Protein AF-A0A4Y7LFZ0-F1 (afdb_monomer_lite)

Secondary structure (DSSP, 8-state):
-----SSTTTT---SS-S---EEE-TTT--EEETTTSEEEEEEEESS-TTHHHHHHHH-S--SS-SSS-SSS-TTEEEEEEEE-TTT--

Radius of gyration: 21.1 Å; chains: 1; bounding box: 41×34×64 Å

Sequence (89 aa):
MIDTFKRRNGGRNKHGRGHVNFICCSNCGKCCPKDKAIKRFLVRNIVEQAAVRDVQEACVMMDTLCLNCTPRCFTVCPVLFILCVSCGL

pLDDT: mean 73.7, std 15.36, range [36.56, 89.44]

Foldseek 3Di:
DPPPQPDPCSQFPDDPDDDADWDAAPPPRDTDGPRNWDKDFDWAFLDDPVCPVVVVVPDPDDDDQVPDDDPDDNGTDRDTGTHHPVRVD

Organism: Papaver somniferum (NCBI:txid3469)

InterPro domains:
  IPR000892 Small ribosomal subunit protein eS26 [PF01283] (4-74)
  IPR000892 Small ribosomal subunit protein eS26 [PTHR12538] (4-62)
  IPR038551 Ribosomal protein eS26 superfamily [G3DSA:3.30.1740.20] (3-89)

Structure (mmCIF, N/CA/C/O backbone):
data_AF-A0A4Y7LFZ0-F1
#
_entry.id   AF-A0A4Y7LFZ0-F1
#
loop_
_atom_site.group_PDB
_atom_site.id
_atom_site.type_symbol
_atom_site.label_atom_id
_atom_site.label_alt_id
_atom_site.label_comp_id
_atom_site.label_asym_id
_atom_site.label_entity_id
_atom_site.label_seq_id
_atom_site.pdbx_PDB_ins_code
_atom_site.Cartn_x
_atom_site.Cartn_y
_atom_site.Cartn_z
_atom_site.occupancy
_atom_site.B_iso_or_equiv
_atom_site.auth_seq_id
_atom_site.auth_comp_id
_atom_site.auth_asym_id
_atom_site.auth_atom_id
_atom_site.pdbx_PDB_model_num
ATOM 1 N N . MET A 1 1 ? -9.497 -11.591 34.926 1.00 45.03 1 MET A N 1
ATOM 2 C CA . MET A 1 1 ? -9.196 -11.969 33.530 1.00 45.03 1 MET A CA 1
ATOM 3 C C . MET A 1 1 ? -8.538 -10.765 32.876 1.00 45.03 1 MET A C 1
ATOM 5 O O . MET A 1 1 ? -9.221 -9.788 32.608 1.00 45.03 1 MET A O 1
ATOM 9 N N . ILE A 1 2 ? -7.206 -10.753 32.783 1.00 63.03 2 ILE A N 1
ATOM 10 C CA . ILE A 1 2 ? -6.473 -9.640 32.166 1.00 63.03 2 ILE A CA 1
ATOM 11 C C . ILE A 1 2 ? -6.562 -9.864 30.658 1.00 63.03 2 ILE A C 1
ATOM 13 O O . ILE A 1 2 ? -5.925 -10.777 30.141 1.00 63.03 2 ILE A O 1
ATOM 17 N N . ASP A 1 3 ? -7.395 -9.089 29.970 1.00 64.31 3 ASP A N 1
ATOM 18 C CA . ASP A 1 3 ? -7.432 -9.102 28.509 1.00 64.31 3 ASP A CA 1
ATOM 19 C C . ASP A 1 3 ? -6.089 -8.558 28.000 1.00 64.31 3 ASP A C 1
ATOM 21 O O . ASP A 1 3 ? -5.725 -7.402 28.249 1.00 64.31 3 ASP A O 1
ATOM 25 N N . THR A 1 4 ? -5.275 -9.420 27.390 1.00 78.88 4 THR A N 1
ATOM 26 C CA . THR A 1 4 ? -3.922 -9.057 26.966 1.00 78.88 4 THR A CA 1
ATOM 27 C C . THR A 1 4 ? -3.988 -8.223 25.689 1.00 78.88 4 THR A C 1
ATOM 29 O O . THR A 1 4 ? -3.822 -8.724 24.574 1.00 78.88 4 THR A O 1
ATOM 32 N N . PHE A 1 5 ? -4.209 -6.919 25.838 1.00 78.88 5 PHE A N 1
ATOM 33 C CA . PHE A 1 5 ? -4.129 -5.977 24.729 1.00 78.88 5 PHE A CA 1
ATOM 34 C C . PHE A 1 5 ? -2.685 -5.848 24.229 1.00 78.88 5 PHE A C 1
ATOM 36 O O . PHE A 1 5 ? -1.855 -5.181 24.843 1.00 78.88 5 PHE A O 1
ATOM 43 N N . LYS A 1 6 ? -2.391 -6.407 23.045 1.00 86.06 6 LYS A N 1
ATOM 44 C CA . LYS A 1 6 ? -1.081 -6.225 22.386 1.00 86.06 6 LYS A CA 1
ATOM 45 C C . LYS A 1 6 ? -0.798 -4.757 22.032 1.00 86.06 6 LYS A C 1
ATOM 47 O O . LYS A 1 6 ? 0.353 -4.330 22.029 1.00 86.06 6 LYS A O 1
ATOM 52 N N . ARG A 1 7 ? -1.828 -3.980 21.670 1.00 84.75 7 ARG A N 1
ATOM 53 C CA . ARG A 1 7 ? -1.719 -2.556 21.298 1.00 84.75 7 ARG A CA 1
ATOM 54 C C . ARG A 1 7 ? -2.898 -1.763 21.859 1.00 84.75 7 ARG A C 1
ATOM 56 O O . ARG A 1 7 ? -4.038 -2.142 21.614 1.00 84.75 7 ARG A O 1
ATOM 63 N N . ARG A 1 8 ? -2.627 -0.620 22.507 1.00 86.75 8 ARG A N 1
ATOM 64 C CA . ARG A 1 8 ? -3.640 0.282 23.105 1.00 86.75 8 ARG A CA 1
ATOM 65 C C . ARG A 1 8 ? -4.735 0.719 22.119 1.00 86.75 8 ARG A C 1
ATOM 67 O O . ARG A 1 8 ? -5.875 0.899 22.512 1.00 86.75 8 ARG A O 1
ATOM 74 N N . ASN A 1 9 ? -4.395 0.860 20.837 1.00 83.94 9 ASN A N 1
ATOM 75 C CA . ASN A 1 9 ? -5.314 1.253 19.761 1.00 83.94 9 ASN A CA 1
ATOM 76 C C . ASN A 1 9 ? -5.933 0.062 18.992 1.00 83.94 9 ASN A C 1
ATOM 78 O O . ASN A 1 9 ? -6.527 0.257 17.932 1.00 83.94 9 ASN A O 1
ATOM 82 N N . GLY A 1 10 ? -5.707 -1.186 19.427 1.00 85.75 10 GLY A N 1
ATOM 83 C CA . GLY A 1 10 ? -6.152 -2.391 18.711 1.00 85.75 10 GLY A CA 1
ATOM 84 C C . GLY A 1 10 ? -5.582 -2.539 17.289 1.00 85.75 10 GLY A C 1
ATOM 85 O O . GLY A 1 10 ? -6.081 -3.333 16.492 1.00 85.75 10 GLY A O 1
ATOM 86 N N . GLY A 1 11 ? -4.555 -1.755 16.932 1.00 86.88 11 GLY A N 1
ATOM 87 C CA . GLY A 1 11 ? -3.995 -1.704 15.581 1.00 86.88 11 GLY A CA 1
ATOM 88 C C . GLY A 1 11 ? -4.841 -0.935 14.557 1.00 86.88 11 GLY A C 1
ATOM 89 O O . GLY A 1 11 ? -4.707 -1.200 13.363 1.00 86.88 11 GLY A O 1
ATOM 90 N N . ARG A 1 12 ? -5.718 -0.015 14.986 1.00 89.06 12 ARG A N 1
ATOM 91 C CA . ARG A 1 12 ? -6.498 0.864 14.093 1.00 89.06 12 ARG A CA 1
ATOM 92 C C . ARG A 1 12 ? -6.444 2.312 14.566 1.00 89.06 12 ARG A C 1
ATOM 94 O O . ARG A 1 12 ? -6.585 2.576 15.753 1.00 89.06 12 ARG A O 1
ATOM 101 N N . ASN A 1 13 ? -6.336 3.265 13.641 1.00 86.31 13 ASN A N 1
ATOM 102 C CA . ASN A 1 13 ? -6.435 4.693 13.969 1.00 86.31 13 ASN A CA 1
ATOM 103 C C . ASN A 1 13 ? -7.885 5.215 13.933 1.00 86.31 13 ASN A C 1
ATOM 105 O O . ASN A 1 13 ? -8.199 6.197 13.262 1.00 86.31 13 ASN A O 1
ATOM 109 N N . LYS A 1 14 ? -8.797 4.521 14.615 1.00 87.00 14 LYS A N 1
ATOM 110 C CA . LYS A 1 14 ? -10.225 4.847 14.624 1.00 87.00 14 LYS A CA 1
ATOM 111 C C . LYS A 1 14 ? -10.629 5.275 16.033 1.00 87.00 14 LYS A C 1
ATOM 113 O O . LYS A 1 14 ? -11.021 4.443 16.841 1.00 87.00 14 LYS A O 1
ATOM 118 N N . HIS A 1 15 ? -10.542 6.574 16.303 1.00 86.38 15 HIS A N 1
ATOM 119 C CA . HIS A 1 15 ? -11.017 7.189 17.545 1.00 86.38 15 HIS A CA 1
ATOM 120 C C . HIS A 1 15 ? -12.208 8.099 17.225 1.00 86.38 15 HIS A C 1
ATOM 122 O O . HIS A 1 15 ? -12.157 8.835 16.238 1.00 86.38 15 HIS A O 1
ATOM 128 N N . GLY A 1 16 ? -13.290 8.000 18.006 1.00 87.25 16 GLY A N 1
ATOM 129 C CA . GLY A 1 16 ? -14.488 8.841 17.851 1.00 87.25 16 GLY A CA 1
ATOM 130 C C . GLY A 1 16 ? -15.260 8.666 16.534 1.00 87.25 16 GLY A C 1
ATOM 131 O O . GLY A 1 16 ? -16.008 9.552 16.142 1.00 87.25 16 GLY A O 1
ATOM 132 N N . ARG A 1 17 ? -15.065 7.554 15.811 1.00 84.00 17 ARG A N 1
ATOM 133 C CA . ARG A 1 17 ? -15.729 7.268 14.523 1.00 84.00 17 ARG A CA 1
ATOM 134 C C . ARG A 1 17 ? -16.397 5.899 14.557 1.00 84.00 17 ARG A C 1
ATOM 136 O O . ARG A 1 17 ? -15.844 4.983 15.153 1.00 84.00 17 ARG A O 1
ATOM 143 N N . GLY A 1 18 ? -17.547 5.750 13.895 1.00 87.38 18 GLY A N 1
ATOM 144 C CA . GLY A 1 18 ? -18.337 4.510 13.856 1.00 87.38 18 GLY A CA 1
ATOM 145 C C . GLY A 1 18 ? -17.915 3.540 12.751 1.00 87.38 18 GLY A C 1
ATOM 146 O O . GLY A 1 18 ? -17.394 2.468 13.035 1.00 87.38 18 GLY A O 1
ATOM 147 N N . HIS A 1 19 ? -18.079 3.904 11.484 1.00 87.69 19 HIS A N 1
ATOM 148 C CA . HIS A 1 19 ? -17.650 3.092 10.341 1.00 87.69 19 HIS A CA 1
ATOM 149 C C . HIS A 1 19 ? -16.624 3.862 9.506 1.00 87.69 19 HIS A C 1
ATOM 151 O O . HIS A 1 19 ? -16.680 5.087 9.429 1.00 87.69 19 HIS A O 1
ATOM 157 N N . VAL A 1 20 ? -15.668 3.153 8.903 1.00 87.50 20 VAL A N 1
ATOM 158 C CA . VAL A 1 20 ? -14.678 3.748 7.999 1.00 87.50 20 VAL A CA 1
ATOM 159 C C . VAL A 1 20 ? -14.624 2.917 6.730 1.00 87.50 20 VAL A C 1
ATOM 161 O O . VAL A 1 20 ? -14.612 1.690 6.799 1.00 87.50 20 VAL A O 1
ATOM 164 N N . ASN A 1 21 ? -14.570 3.599 5.589 1.00 87.81 21 ASN A N 1
ATOM 165 C CA . ASN A 1 21 ? -14.554 2.980 4.270 1.00 87.81 21 ASN A CA 1
ATOM 166 C C . ASN A 1 21 ? -13.406 1.972 4.117 1.00 87.81 21 ASN A C 1
ATOM 168 O O . ASN A 1 21 ? -12.286 2.165 4.615 1.00 87.81 21 ASN A O 1
ATOM 172 N N . PHE A 1 22 ? -13.706 0.899 3.392 1.00 88.69 22 PHE A N 1
ATOM 173 C CA . PHE A 1 22 ? -12.746 -0.137 3.044 1.00 88.69 22 PHE A CA 1
ATOM 174 C C . PHE A 1 22 ? -11.972 0.241 1.783 1.00 88.69 22 PHE A C 1
ATOM 176 O O . PHE A 1 22 ? -12.470 0.962 0.922 1.00 88.69 22 PHE A O 1
ATOM 183 N N . ILE A 1 23 ? -10.735 -0.237 1.706 1.00 88.69 23 ILE A N 1
ATOM 184 C CA . ILE A 1 23 ? -9.846 -0.094 0.555 1.00 88.69 23 ILE A CA 1
ATOM 185 C C . ILE A 1 23 ? -9.249 -1.470 0.251 1.00 88.69 23 ILE A C 1
ATOM 187 O O . ILE A 1 23 ? -9.012 -2.265 1.165 1.00 88.69 23 ILE A O 1
ATOM 191 N N . CYS A 1 24 ? -8.994 -1.755 -1.021 1.00 87.88 24 CYS A N 1
ATOM 192 C CA . CYS A 1 24 ? -8.365 -2.997 -1.456 1.00 87.88 24 CYS A CA 1
ATOM 193 C C . CYS A 1 24 ? -6.833 -2.897 -1.392 1.00 87.88 24 CYS A C 1
ATOM 195 O O . CYS A 1 24 ? -6.251 -1.871 -1.742 1.00 87.88 24 CYS A O 1
ATOM 197 N N . CYS A 1 25 ? -6.179 -3.968 -0.936 1.00 88.94 25 CYS A N 1
ATOM 198 C CA . CYS A 1 25 ? -4.719 -4.081 -0.952 1.00 88.94 25 CYS A CA 1
ATOM 199 C C . CYS A 1 25 ? -4.189 -4.173 -2.393 1.00 88.94 25 CYS A C 1
ATOM 201 O O . CYS A 1 25 ? -4.709 -4.969 -3.171 1.00 88.94 25 CYS A O 1
ATOM 203 N N . SER A 1 26 ? -3.113 -3.451 -2.717 1.00 86.00 26 SER A N 1
ATOM 204 C CA . SER A 1 26 ? -2.474 -3.478 -4.044 1.00 86.00 26 SER A CA 1
ATOM 205 C C . SER A 1 26 ? -1.917 -4.848 -4.439 1.00 86.00 26 SER A C 1
ATOM 207 O O . SER A 1 26 ? -1.938 -5.199 -5.610 1.00 86.00 26 SER A O 1
ATOM 209 N N . ASN A 1 27 ? -1.418 -5.625 -3.475 1.00 85.44 27 ASN A N 1
ATOM 210 C CA . ASN A 1 27 ? -0.740 -6.898 -3.750 1.00 85.44 27 ASN A CA 1
ATOM 211 C C . ASN A 1 27 ? -1.683 -8.097 -3.652 1.00 85.44 27 ASN A C 1
ATOM 213 O O . ASN A 1 27 ? -1.532 -9.080 -4.361 1.00 85.44 27 ASN A O 1
ATOM 217 N N . CYS A 1 28 ? -2.626 -8.025 -2.717 1.00 86.50 28 CYS A N 1
ATOM 218 C CA . CYS A 1 28 ? -3.390 -9.182 -2.261 1.00 86.50 28 CYS A CA 1
ATOM 219 C C . CYS A 1 28 ? -4.897 -9.008 -2.521 1.00 86.50 28 CYS A C 1
ATOM 221 O O . CYS A 1 28 ? -5.676 -9.888 -2.174 1.00 86.50 28 CYS A O 1
ATOM 223 N N . GLY A 1 29 ? -5.337 -7.844 -3.026 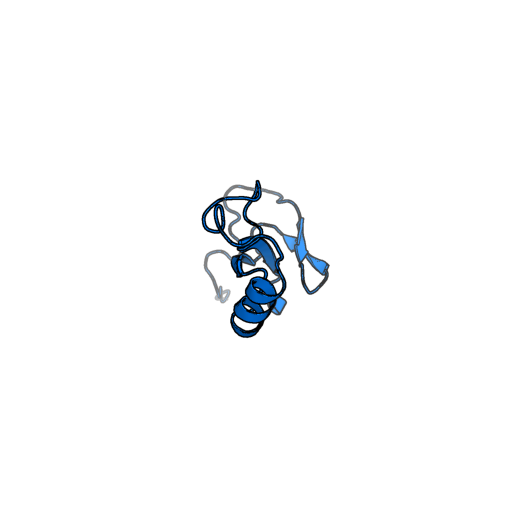1.00 84.12 29 GLY A N 1
ATOM 224 C CA . GLY A 1 29 ? -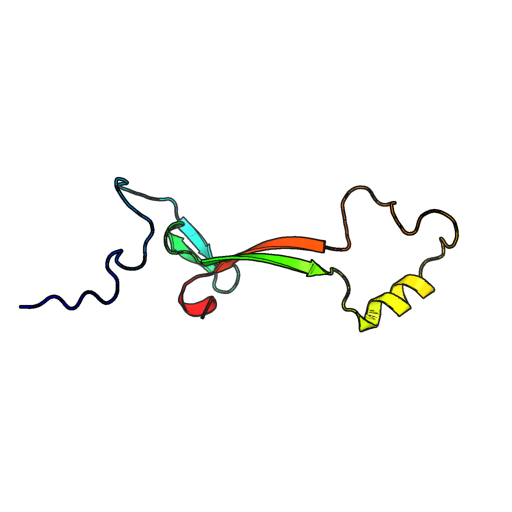6.743 -7.509 -3.305 1.00 84.12 29 GLY A CA 1
ATOM 225 C C . GLY A 1 29 ? -7.661 -7.439 -2.077 1.00 84.12 29 GLY A C 1
ATOM 226 O O . GLY A 1 29 ? -8.781 -6.950 -2.161 1.00 84.12 29 GLY A O 1
ATOM 227 N N . LYS A 1 30 ? -7.193 -7.896 -0.911 1.00 86.88 30 LYS A N 1
ATOM 228 C CA . LYS A 1 30 ? -7.994 -8.048 0.303 1.00 86.88 30 LYS A CA 1
ATOM 229 C C . LYS A 1 30 ? -8.549 -6.714 0.795 1.00 86.88 30 LYS A C 1
ATOM 231 O O . LYS A 1 30 ? -7.795 -5.753 0.978 1.00 86.88 30 LYS A O 1
ATOM 236 N N . CYS A 1 31 ? -9.844 -6.696 1.103 1.00 87.56 31 CYS A N 1
ATOM 237 C CA . CYS A 1 31 ? -10.520 -5.553 1.705 1.00 87.56 31 CYS A CA 1
ATOM 238 C C . CYS A 1 31 ? -9.964 -5.286 3.109 1.00 87.56 31 CYS A C 1
ATOM 240 O O . CYS A 1 31 ? -10.111 -6.098 4.025 1.00 87.56 31 CYS A O 1
ATOM 242 N N . CYS A 1 32 ? -9.321 -4.136 3.285 1.00 85.38 32 CYS A N 1
ATOM 243 C CA . CYS A 1 32 ? -8.817 -3.660 4.566 1.00 85.38 32 CYS A CA 1
ATOM 244 C C . CYS A 1 32 ? -9.433 -2.298 4.895 1.00 85.38 32 CYS A C 1
ATOM 246 O O . CYS A 1 32 ? -9.568 -1.451 4.012 1.00 85.38 32 CYS A O 1
ATOM 248 N N . PRO A 1 33 ? -9.797 -2.028 6.159 1.00 89.44 33 PRO A N 1
ATOM 249 C CA . PRO A 1 33 ? -10.283 -0.705 6.524 1.00 89.44 33 PRO A CA 1
ATOM 250 C C . PRO A 1 33 ? -9.156 0.327 6.396 1.00 89.44 33 PRO A C 1
ATOM 252 O O . PRO A 1 33 ? -8.011 0.050 6.769 1.00 89.44 33 PRO A O 1
ATOM 255 N N . LYS A 1 34 ? -9.486 1.539 5.930 1.00 87.12 34 LYS A N 1
ATOM 256 C CA . LYS A 1 34 ? -8.516 2.628 5.695 1.00 87.12 34 LYS A CA 1
ATOM 257 C C . LYS A 1 34 ? -7.651 2.977 6.915 1.00 87.12 34 LYS A C 1
ATOM 259 O O . LYS A 1 34 ? -6.521 3.424 6.732 1.00 87.12 34 LYS A O 1
ATOM 264 N N . ASP A 1 35 ? -8.151 2.765 8.135 1.00 87.50 35 ASP A N 1
ATOM 265 C CA . ASP A 1 35 ? -7.426 3.051 9.391 1.00 87.50 35 ASP A CA 1
ATOM 266 C C . ASP A 1 35 ? -6.445 1.953 9.815 1.00 87.50 35 ASP A C 1
ATOM 268 O O . ASP A 1 35 ? -5.677 2.157 10.754 1.00 87.50 35 ASP A O 1
ATOM 272 N N . LYS A 1 36 ? -6.534 0.770 9.194 1.00 88.19 36 LYS A N 1
ATOM 273 C CA . LYS A 1 36 ? -5.643 -0.379 9.431 1.00 88.19 36 LYS A CA 1
ATOM 274 C C . LYS A 1 36 ? -4.659 -0.583 8.281 1.00 88.19 36 LYS A C 1
ATOM 276 O O . LYS A 1 36 ? -3.638 -1.239 8.464 1.00 88.19 36 LYS A O 1
ATOM 281 N N . ALA A 1 37 ? -4.994 -0.079 7.095 1.00 87.88 37 ALA A N 1
ATOM 282 C CA . ALA A 1 37 ? -4.163 -0.211 5.912 1.00 87.88 37 ALA A CA 1
ATOM 283 C C . ALA A 1 37 ? -2.831 0.529 6.087 1.00 87.88 37 ALA A C 1
ATOM 285 O O . ALA A 1 37 ? -2.791 1.676 6.542 1.00 87.88 37 ALA A O 1
ATOM 286 N N . ILE A 1 38 ? -1.746 -0.131 5.690 1.00 88.31 38 ILE A N 1
ATOM 287 C CA . ILE A 1 38 ? -0.405 0.443 5.699 1.00 88.31 38 ILE A CA 1
ATOM 288 C C . ILE A 1 38 ? -0.266 1.244 4.407 1.00 88.31 38 ILE A C 1
ATOM 290 O O . ILE A 1 38 ? -0.258 0.676 3.316 1.00 88.31 38 ILE A O 1
ATOM 294 N N . LYS A 1 39 ? -0.194 2.569 4.526 1.00 84.81 39 LYS A N 1
ATOM 295 C CA . LYS A 1 39 ? -0.002 3.476 3.390 1.00 84.81 39 LYS A CA 1
ATOM 296 C C . LYS A 1 39 ? 1.486 3.751 3.245 1.00 84.81 39 LYS A C 1
ATOM 298 O O . LYS A 1 39 ? 2.085 4.320 4.154 1.00 84.81 39 LYS A O 1
ATOM 303 N N . ARG A 1 40 ? 2.074 3.339 2.126 1.00 84.50 40 ARG A N 1
ATOM 304 C CA . ARG A 1 40 ? 3.472 3.609 1.791 1.00 84.50 40 ARG A CA 1
ATOM 305 C C . ARG A 1 40 ? 3.506 4.538 0.586 1.00 84.50 40 ARG A C 1
ATOM 307 O O . ARG A 1 40 ? 3.088 4.156 -0.504 1.00 84.50 40 ARG A O 1
ATOM 314 N N . PHE A 1 41 ? 3.989 5.754 0.801 1.00 80.62 41 PHE A N 1
ATOM 315 C CA . PHE A 1 41 ? 4.329 6.664 -0.283 1.00 80.62 41 PHE A CA 1
ATOM 316 C C . PHE A 1 41 ? 5.741 6.312 -0.727 1.00 80.62 41 PHE A C 1
ATOM 318 O O . PHE A 1 41 ? 6.699 6.568 -0.002 1.00 80.62 41 PHE A O 1
ATOM 325 N N . LEU A 1 42 ? 5.852 5.643 -1.871 1.00 78.31 42 LEU A N 1
ATOM 326 C CA . LEU A 1 42 ? 7.142 5.298 -2.449 1.00 78.31 42 LEU A CA 1
ATOM 327 C C . LEU A 1 42 ? 7.365 6.185 -3.665 1.00 78.31 42 LEU A C 1
ATOM 329 O O . LEU A 1 42 ? 6.602 6.132 -4.628 1.00 78.31 42 LEU A O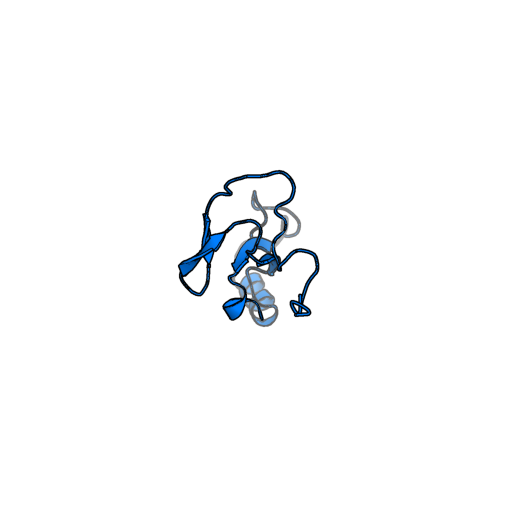 1
ATOM 333 N N . VAL A 1 43 ? 8.420 6.990 -3.597 1.00 79.88 43 VAL A N 1
ATOM 334 C CA . VAL A 1 43 ? 8.945 7.734 -4.737 1.00 79.88 43 VAL A CA 1
ATOM 335 C C . VAL A 1 43 ? 9.965 6.814 -5.390 1.00 79.88 43 VAL A C 1
ATOM 337 O O . VAL A 1 43 ? 11.041 6.599 -4.837 1.00 79.88 43 VAL A O 1
ATOM 340 N N . ARG A 1 44 ? 9.584 6.173 -6.497 1.00 72.50 44 ARG A N 1
ATOM 341 C CA . ARG A 1 44 ? 10.488 5.289 -7.243 1.00 72.50 44 ARG A CA 1
ATOM 342 C C . ARG A 1 44 ? 10.838 5.918 -8.564 1.00 72.50 44 ARG A C 1
ATOM 344 O O . ARG A 1 44 ? 9.952 6.480 -9.216 1.00 72.50 44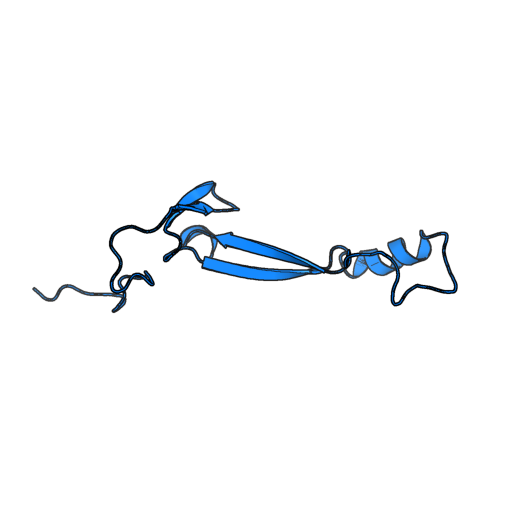 ARG A O 1
ATOM 351 N N . ASN A 1 45 ? 12.099 5.757 -8.949 1.00 72.12 45 ASN A N 1
ATOM 352 C CA . ASN A 1 45 ? 12.510 6.178 -10.266 1.00 72.12 45 ASN A CA 1
ATOM 353 C C . ASN A 1 45 ? 11.851 5.280 -11.329 1.00 72.12 45 ASN A C 1
ATOM 355 O O . ASN A 1 45 ? 11.733 4.076 -11.103 1.00 72.12 45 ASN A O 1
ATOM 359 N N . ILE A 1 46 ? 11.392 5.843 -12.451 1.00 74.56 46 ILE A N 1
ATOM 360 C CA . ILE A 1 46 ? 10.739 5.070 -13.529 1.00 74.56 46 ILE A CA 1
ATOM 361 C C . ILE A 1 46 ? 11.736 4.128 -14.211 1.00 74.56 46 ILE A C 1
ATOM 363 O O . ILE A 1 46 ? 11.377 3.018 -14.592 1.00 74.56 46 ILE A O 1
ATOM 367 N N . VAL A 1 47 ? 12.990 4.562 -14.326 1.00 70.12 47 VAL A N 1
ATOM 368 C CA . VAL A 1 47 ? 14.082 3.794 -14.926 1.00 70.12 47 VAL A CA 1
ATOM 369 C C . VAL A 1 47 ? 15.059 3.386 -13.823 1.00 70.12 47 VAL A C 1
ATOM 371 O O . VAL A 1 47 ? 15.411 4.198 -12.961 1.00 70.12 47 VAL A O 1
ATOM 374 N N . GLU A 1 48 ? 15.479 2.120 -13.830 1.00 76.75 48 GLU A N 1
ATOM 375 C CA . GLU A 1 48 ? 16.539 1.616 -12.954 1.00 76.75 48 GLU A CA 1
ATOM 376 C C . GLU A 1 48 ? 17.886 2.251 -13.325 1.00 76.75 48 GLU A C 1
ATOM 378 O O . GLU A 1 48 ? 18.151 2.492 -14.499 1.00 76.75 48 GLU A O 1
ATOM 383 N N . GLN A 1 49 ? 18.758 2.502 -12.342 1.00 71.81 49 GLN A N 1
ATOM 384 C CA . GLN A 1 49 ? 20.020 3.233 -12.545 1.00 71.81 49 GLN A CA 1
ATOM 385 C C . GLN A 1 49 ? 20.908 2.655 -13.657 1.00 71.81 49 GLN A C 1
ATOM 387 O O . GLN A 1 49 ? 21.590 3.421 -14.334 1.00 71.81 49 GLN A O 1
ATOM 392 N N . ALA A 1 50 ? 20.870 1.339 -13.875 1.00 78.00 50 ALA A N 1
ATOM 393 C CA . ALA A 1 50 ? 21.615 0.682 -14.945 1.00 78.00 50 ALA A CA 1
ATOM 394 C C . ALA A 1 50 ? 21.137 1.105 -16.347 1.00 78.00 50 ALA A C 1
ATOM 396 O O . ALA A 1 50 ? 21.961 1.396 -17.205 1.00 78.00 50 ALA A O 1
ATOM 397 N N . ALA A 1 51 ? 19.823 1.229 -16.548 1.00 72.12 51 ALA A N 1
ATOM 398 C CA . ALA A 1 51 ? 19.213 1.557 -17.837 1.00 72.12 51 ALA A CA 1
ATOM 399 C C . ALA A 1 51 ? 19.132 3.071 -18.110 1.00 72.12 51 ALA A C 1
ATOM 401 O O . ALA A 1 51 ? 18.736 3.488 -19.197 1.00 72.12 51 ALA A O 1
ATOM 402 N N . VAL A 1 52 ? 19.498 3.922 -17.140 1.00 74.00 52 VAL A N 1
ATOM 403 C CA . VAL A 1 52 ? 19.491 5.386 -17.323 1.00 74.00 52 VAL A CA 1
ATOM 404 C C . VAL A 1 52 ? 20.441 5.797 -18.446 1.00 74.00 52 VAL A C 1
ATOM 406 O O . VAL A 1 52 ? 20.099 6.674 -19.234 1.00 74.00 52 VAL A O 1
ATOM 409 N N . ARG A 1 53 ? 21.607 5.147 -18.538 1.00 73.38 53 ARG A N 1
ATOM 410 C CA . ARG A 1 53 ? 22.610 5.437 -19.568 1.00 73.38 53 ARG A CA 1
ATOM 411 C C . ARG A 1 53 ? 22.139 5.017 -20.958 1.00 73.38 53 ARG A C 1
ATOM 413 O O . ARG A 1 53 ? 22.197 5.826 -21.875 1.00 73.38 53 ARG A O 1
ATOM 420 N N . ASP A 1 54 ? 21.574 3.819 -21.083 1.00 75.38 54 ASP A N 1
ATOM 421 C CA . ASP A 1 54 ? 21.060 3.312 -22.362 1.00 75.38 54 ASP A CA 1
ATOM 422 C C . ASP A 1 54 ? 19.905 4.175 -22.896 1.00 75.38 54 ASP A C 1
ATOM 424 O O . ASP A 1 54 ? 19.814 4.451 -24.090 1.00 75.38 54 ASP A O 1
ATOM 428 N N . VAL A 1 55 ? 19.033 4.663 -22.005 1.00 72.62 55 VAL A N 1
ATOM 429 C CA . VAL A 1 55 ? 17.937 5.574 -22.372 1.00 72.62 55 VAL A CA 1
ATOM 430 C C . VAL A 1 55 ? 18.466 6.939 -22.818 1.00 72.62 55 VAL A C 1
ATOM 432 O O . VAL A 1 55 ? 17.915 7.525 -23.748 1.00 72.62 55 VAL A O 1
ATOM 435 N N . GLN A 1 56 ? 19.519 7.453 -22.177 1.00 69.94 56 GLN A N 1
ATOM 436 C CA . GLN A 1 56 ? 20.149 8.718 -22.565 1.00 69.94 56 GLN A CA 1
ATOM 437 C C . GLN A 1 56 ? 20.816 8.621 -23.940 1.00 69.94 56 GLN A C 1
ATOM 439 O O . GLN A 1 56 ? 20.657 9.529 -24.750 1.00 69.94 56 GLN A O 1
ATOM 444 N N . GLU A 1 57 ? 21.504 7.513 -24.219 1.00 69.25 57 GLU A N 1
ATOM 445 C CA . GLU A 1 57 ? 22.190 7.268 -25.493 1.00 69.25 57 GLU A CA 1
ATOM 446 C C . GLU A 1 57 ? 21.206 6.980 -26.646 1.00 69.25 57 GLU A C 1
ATOM 448 O O . GLU A 1 57 ? 21.468 7.345 -27.791 1.00 69.25 57 GLU A O 1
ATOM 453 N N . ALA A 1 58 ? 20.038 6.390 -26.362 1.00 67.31 58 ALA A N 1
ATOM 454 C CA . ALA A 1 58 ? 18.997 6.115 -27.358 1.00 67.31 58 ALA A CA 1
ATOM 455 C C . ALA A 1 58 ? 18.118 7.334 -27.722 1.00 67.31 58 ALA A C 1
ATOM 457 O O . ALA A 1 58 ? 17.342 7.273 -28.681 1.00 67.31 58 ALA A O 1
ATOM 458 N N . CYS A 1 59 ? 18.189 8.438 -26.970 1.00 64.38 59 CYS A N 1
ATOM 459 C CA . CYS A 1 59 ? 17.361 9.620 -27.216 1.00 64.38 59 CYS A CA 1
ATOM 460 C C . CYS A 1 59 ? 18.014 1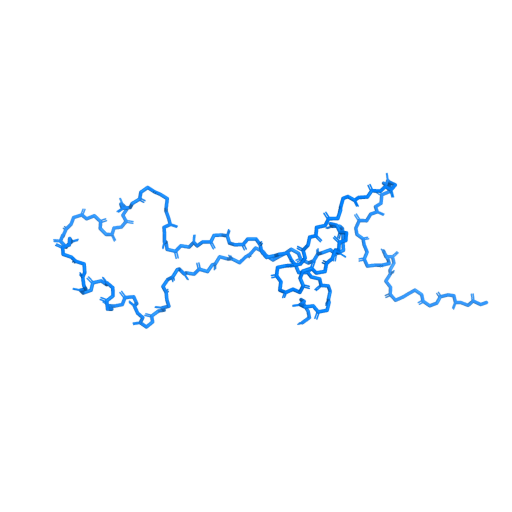0.573 -28.236 1.00 64.38 59 CYS A C 1
ATOM 462 O O . CYS A 1 59 ? 19.039 11.185 -27.969 1.00 64.38 59 CYS A O 1
ATOM 464 N N . VAL A 1 60 ? 17.350 10.788 -29.379 1.00 57.75 60 VAL A N 1
ATOM 465 C CA . VAL A 1 60 ? 17.814 11.615 -30.525 1.00 57.75 60 VAL A CA 1
ATOM 466 C C . VAL A 1 60 ? 17.809 13.138 -30.243 1.00 57.75 60 VAL A C 1
ATOM 468 O O . VAL A 1 60 ? 18.178 13.943 -31.090 1.00 57.75 60 VAL A O 1
ATOM 471 N N . MET A 1 61 ? 17.413 13.561 -29.039 1.00 53.62 61 MET A N 1
ATOM 472 C CA . MET A 1 61 ? 17.315 14.966 -28.618 1.00 53.62 61 MET A CA 1
ATOM 473 C C . MET A 1 61 ? 18.401 15.311 -27.579 1.00 53.62 61 MET A C 1
ATOM 475 O O . MET A 1 61 ? 18.091 15.615 -26.428 1.00 53.62 61 MET A O 1
ATOM 479 N N . MET A 1 62 ? 19.676 15.263 -27.966 1.00 54.34 62 MET A N 1
ATOM 480 C CA . MET A 1 62 ? 20.757 15.995 -27.283 1.00 54.34 62 MET A CA 1
ATOM 481 C C . MET A 1 62 ? 20.858 17.355 -27.988 1.00 54.34 62 MET A C 1
ATOM 483 O O . MET A 1 62 ? 21.005 17.392 -29.199 1.00 54.34 62 MET A O 1
ATOM 487 N N . ASP A 1 63 ? 20.568 18.509 -27.380 1.00 47.44 63 ASP A N 1
ATOM 488 C CA . ASP A 1 63 ? 21.581 19.255 -26.618 1.00 47.44 63 ASP A CA 1
ATOM 489 C C . ASP A 1 63 ? 21.019 20.526 -25.939 1.00 47.44 63 ASP A C 1
ATOM 491 O O . ASP A 1 63 ? 21.732 21.509 -25.744 1.00 47.44 63 ASP A O 1
ATOM 495 N N . THR A 1 64 ? 19.727 20.606 -25.590 1.00 45.09 64 THR A N 1
ATOM 496 C CA . THR A 1 64 ? 19.238 21.872 -24.982 1.00 45.09 64 THR A CA 1
ATOM 497 C C . THR A 1 64 ? 18.169 21.766 -23.908 1.00 45.09 64 THR A C 1
ATOM 499 O O . THR A 1 64 ? 17.747 22.800 -23.401 1.00 45.09 64 THR A O 1
ATOM 502 N N . LEU A 1 65 ? 17.729 20.572 -23.492 1.00 44.28 65 LEU A N 1
ATOM 503 C CA . LEU A 1 65 ? 16.612 20.512 -22.538 1.00 44.28 65 LEU A CA 1
ATOM 504 C C . LEU A 1 65 ? 16.545 19.264 -21.643 1.00 44.28 65 LEU A C 1
ATOM 506 O O . LEU A 1 65 ? 15.466 18.860 -21.218 1.00 44.28 65 LEU A O 1
ATOM 510 N N . CYS A 1 66 ? 17.692 18.694 -21.270 1.00 42.75 66 CYS A N 1
ATOM 511 C CA . CYS A 1 66 ? 17.764 17.537 -20.363 1.00 42.75 66 CYS A CA 1
ATOM 512 C C . CYS A 1 66 ? 17.997 17.917 -18.890 1.00 42.75 66 CYS A C 1
ATOM 514 O O . CYS A 1 66 ? 18.639 17.180 -18.150 1.00 42.75 66 CYS A O 1
ATOM 516 N N . LEU A 1 67 ? 17.463 19.058 -18.443 1.00 46.22 67 LEU A N 1
ATOM 517 C CA . LEU A 1 67 ? 17.121 19.220 -17.025 1.00 46.22 67 LEU A CA 1
ATOM 518 C C . LEU A 1 67 ? 15.607 19.345 -16.838 1.00 46.22 67 LEU A C 1
ATOM 520 O O . LEU A 1 67 ? 15.074 18.780 -15.894 1.00 46.22 67 LEU A O 1
ATOM 524 N N . ASN A 1 68 ? 14.885 19.989 -17.762 1.00 58.06 68 ASN A N 1
ATOM 525 C CA . ASN A 1 68 ? 13.482 20.338 -17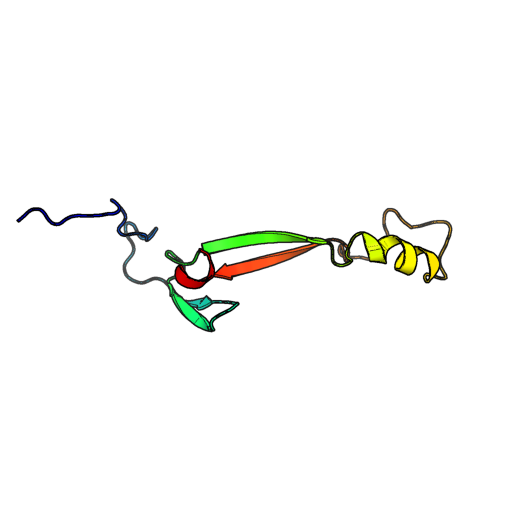.551 1.00 58.06 68 ASN A CA 1
ATOM 526 C C . ASN A 1 68 ? 12.668 20.330 -18.866 1.00 58.06 68 ASN A C 1
ATOM 528 O O . ASN A 1 68 ? 12.280 21.399 -19.327 1.00 58.06 68 ASN A O 1
ATOM 532 N N . CYS A 1 69 ? 12.384 19.174 -19.487 1.00 36.56 69 CYS A N 1
ATOM 533 C CA . CYS A 1 69 ? 11.269 19.082 -20.450 1.00 36.56 69 CYS A CA 1
ATOM 534 C C . CYS A 1 69 ? 10.773 17.660 -20.734 1.00 36.56 69 CYS A C 1
ATOM 536 O O . CYS A 1 69 ? 11.141 17.014 -21.705 1.00 36.56 69 CYS A O 1
ATOM 538 N N . THR A 1 70 ? 9.848 17.208 -19.897 1.00 43.50 70 THR A N 1
ATOM 539 C CA . THR A 1 70 ? 8.484 16.891 -20.346 1.00 43.50 70 THR A CA 1
ATOM 540 C C . THR A 1 70 ? 7.534 17.309 -19.221 1.00 43.50 70 THR A C 1
ATOM 542 O O . THR A 1 70 ? 7.919 17.285 -18.045 1.00 43.50 70 THR A O 1
ATOM 545 N N . PRO A 1 71 ? 6.312 17.768 -19.538 1.00 45.53 71 PRO A N 1
ATOM 546 C CA . PRO A 1 71 ? 5.383 18.239 -18.529 1.00 45.53 71 PRO A CA 1
ATOM 547 C C . PRO A 1 71 ? 4.971 17.019 -17.706 1.00 45.53 71 PRO A C 1
ATOM 549 O O . PRO A 1 71 ? 4.343 16.114 -18.244 1.00 45.53 71 PRO A O 1
ATOM 552 N N . ARG A 1 72 ? 5.294 17.011 -16.406 1.00 42.81 72 ARG A N 1
ATOM 553 C CA . ARG A 1 72 ? 5.009 15.930 -15.435 1.00 42.81 72 ARG A CA 1
ATOM 554 C C . ARG A 1 72 ? 6.060 14.813 -15.410 1.00 42.81 72 ARG A C 1
ATOM 556 O O . ARG A 1 72 ? 5.849 13.733 -15.933 1.00 42.81 72 ARG A O 1
ATOM 563 N N . CYS A 1 73 ? 7.162 15.094 -14.717 1.00 41.91 73 CYS A N 1
ATOM 564 C CA . CYS A 1 73 ? 8.000 14.170 -13.941 1.00 41.91 73 CYS A CA 1
ATOM 565 C C . CYS A 1 73 ? 7.827 12.658 -14.228 1.00 41.91 73 CYS A C 1
ATOM 567 O O . CYS A 1 73 ? 7.363 11.915 -13.366 1.00 41.91 73 CYS A O 1
ATOM 569 N N . PHE A 1 74 ? 8.263 12.183 -15.398 1.00 46.38 74 PHE A N 1
ATOM 570 C CA . PHE A 1 74 ? 8.398 10.751 -15.711 1.00 46.38 74 PHE A CA 1
ATOM 571 C C . PHE A 1 74 ? 9.694 10.137 -15.148 1.00 46.38 74 PHE A C 1
ATOM 573 O O . PHE A 1 74 ? 10.115 9.066 -15.565 1.00 46.38 74 PHE A O 1
ATOM 580 N N . THR A 1 75 ? 10.379 10.787 -14.209 1.00 49.94 75 THR A N 1
ATOM 581 C CA . THR A 1 75 ? 11.501 10.145 -13.515 1.00 49.94 75 THR A CA 1
ATOM 582 C C . THR A 1 75 ? 11.081 9.567 -12.196 1.00 49.94 75 THR A C 1
ATOM 584 O O . THR A 1 75 ? 11.685 8.588 -11.817 1.00 49.94 75 THR A O 1
ATOM 587 N N . VAL A 1 76 ? 10.046 10.086 -11.536 1.00 55.03 76 VAL A N 1
ATOM 588 C CA . VAL A 1 76 ? 9.596 9.626 -10.223 1.00 55.03 76 VAL A CA 1
ATOM 589 C C . VAL A 1 76 ? 8.080 9.492 -10.207 1.00 55.03 76 VAL A C 1
ATOM 591 O O . VAL A 1 76 ? 7.362 10.487 -10.174 1.00 55.03 76 VAL A O 1
ATOM 594 N N . CYS A 1 77 ? 7.562 8.266 -10.207 1.00 51.56 77 CYS A N 1
ATOM 595 C CA . CYS A 1 77 ? 6.135 8.054 -9.981 1.00 51.56 77 CYS A CA 1
ATOM 596 C C . CYS A 1 77 ? 5.873 8.034 -8.469 1.00 51.56 77 CYS A C 1
ATOM 598 O O . CYS A 1 77 ? 6.348 7.112 -7.796 1.00 51.56 77 CYS A O 1
ATOM 600 N N . PRO A 1 78 ? 5.119 8.999 -7.901 1.00 60.34 78 PRO A N 1
ATOM 601 C CA . PRO A 1 78 ? 4.638 8.885 -6.533 1.00 60.34 78 PRO A CA 1
ATOM 602 C C . PRO A 1 78 ? 3.546 7.814 -6.503 1.00 60.34 78 PRO A C 1
ATOM 604 O O . PRO A 1 78 ? 2.370 8.084 -6.745 1.00 60.34 78 PRO A O 1
ATOM 607 N N . VAL A 1 79 ? 3.935 6.571 -6.235 1.00 69.62 79 VAL A N 1
ATOM 608 C CA . VAL A 1 79 ? 2.985 5.463 -6.149 1.00 69.62 79 VAL A CA 1
ATOM 609 C C . VAL A 1 79 ? 2.532 5.338 -4.699 1.00 69.62 79 VAL A C 1
ATOM 611 O O . VAL A 1 79 ? 3.330 5.045 -3.801 1.00 69.62 79 VAL A O 1
ATOM 614 N N . LEU A 1 80 ? 1.241 5.567 -4.452 1.00 75.88 80 LEU A N 1
ATOM 615 C CA . LEU A 1 80 ? 0.636 5.284 -3.155 1.00 75.88 80 LEU A CA 1
ATOM 616 C C . LEU A 1 80 ? 0.311 3.791 -3.073 1.00 75.88 80 LEU A C 1
ATOM 618 O O . LEU A 1 80 ? -0.726 3.338 -3.551 1.00 75.88 80 LEU A O 1
ATOM 622 N N . PHE A 1 81 ? 1.190 3.032 -2.426 1.00 79.81 81 PHE A N 1
ATOM 623 C CA . PHE A 1 81 ? 0.936 1.630 -2.123 1.00 79.81 81 PHE A CA 1
ATOM 624 C C . PHE A 1 81 ? 0.066 1.518 -0.871 1.00 79.81 81 PHE A C 1
ATOM 626 O O . PHE A 1 81 ? 0.430 1.994 0.209 1.00 79.81 81 PHE A O 1
ATOM 633 N N . ILE A 1 82 ? -1.091 0.871 -1.015 1.00 86.06 82 ILE A N 1
ATOM 634 C CA . ILE A 1 82 ? -2.002 0.568 0.089 1.00 86.06 82 ILE A CA 1
ATOM 635 C C . ILE A 1 82 ? -1.931 -0.932 0.340 1.00 86.06 82 ILE A C 1
ATOM 637 O O . ILE A 1 82 ? -2.401 -1.732 -0.464 1.00 86.06 82 ILE A O 1
ATOM 641 N N . LEU A 1 83 ? -1.334 -1.309 1.466 1.00 86.62 83 LEU A N 1
ATOM 642 C CA . LEU A 1 83 ? -1.040 -2.696 1.807 1.00 86.62 83 LEU A CA 1
ATOM 643 C C . LEU A 1 83 ? -1.889 -3.162 2.991 1.00 86.62 83 LEU A C 1
ATOM 645 O O . LEU A 1 83 ? -2.169 -2.413 3.934 1.00 86.62 83 LEU A O 1
ATOM 649 N N . CYS A 1 84 ? -2.275 -4.435 2.966 1.00 85.12 84 CYS A N 1
ATOM 650 C CA . CYS A 1 84 ? -2.806 -5.115 4.140 1.00 85.12 84 CYS A CA 1
ATOM 651 C C . CYS A 1 84 ? -1.669 -5.506 5.093 1.00 85.12 84 CYS A C 1
ATOM 653 O O . CYS A 1 84 ? -0.527 -5.665 4.672 1.00 85.12 84 CYS A O 1
ATOM 655 N N . VAL A 1 85 ? -1.978 -5.695 6.381 1.00 83.44 85 VAL A N 1
ATOM 656 C CA . VAL A 1 85 ? -0.965 -5.974 7.423 1.00 83.44 85 VAL A CA 1
ATOM 657 C C . VAL A 1 85 ? -0.105 -7.204 7.103 1.00 83.44 85 VAL A C 1
ATOM 659 O O . VAL A 1 85 ? 1.069 -7.215 7.433 1.00 83.44 85 VAL A O 1
ATOM 662 N N . SER A 1 86 ? -0.667 -8.210 6.428 1.00 82.00 86 SER A N 1
ATOM 663 C CA . SER A 1 86 ? 0.061 -9.410 6.000 1.00 82.00 86 SER A CA 1
ATOM 664 C C . SER A 1 86 ? 1.010 -9.182 4.821 1.00 82.00 86 SER A C 1
ATOM 666 O O . SER A 1 86 ? 2.003 -9.882 4.726 1.00 82.00 86 SER A O 1
ATOM 668 N N . CYS A 1 87 ? 0.707 -8.237 3.925 1.00 82.06 87 CYS A N 1
ATOM 669 C CA . CYS A 1 87 ? 1.501 -7.986 2.713 1.00 82.06 87 CYS A CA 1
ATOM 670 C C . CYS A 1 87 ? 2.453 -6.786 2.886 1.00 82.06 87 CYS A C 1
ATOM 672 O O . CYS A 1 87 ? 3.265 -6.508 2.013 1.00 82.06 87 CYS A O 1
ATOM 674 N N . GLY A 1 88 ? 2.327 -6.049 3.994 1.00 72.88 88 GLY A N 1
ATOM 675 C CA . GLY A 1 88 ? 3.212 -4.950 4.373 1.00 72.88 88 GLY A CA 1
ATOM 676 C C . GLY A 1 88 ? 4.107 -5.260 5.572 1.00 72.88 88 GLY A C 1
ATOM 677 O O . GLY A 1 88 ? 4.641 -4.300 6.133 1.00 72.88 88 GLY A O 1
ATOM 678 N N . LEU A 1 89 ? 4.212 -6.529 5.985 1.00 70.81 89 LEU A N 1
ATOM 679 C CA . LEU A 1 89 ? 5.299 -7.004 6.843 1.00 70.81 89 LEU A CA 1
ATOM 680 C C . LEU A 1 89 ? 6.531 -7.295 5.984 1.00 70.81 89 LEU A C 1
ATOM 682 O O . LEU A 1 89 ? 6.327 -7.760 4.841 1.00 70.81 89 LEU A O 1
#